Protein AF-A0A8W8HVE2-F1 (afdb_monomer_lite)

InterPro domains:
  IPR010606 Mib-herc2 [PF06701] (13-76)
  IPR010606 Mib-herc2 [PS51416] (2-78)
  IPR037252 Mib/herc2 domain superfamily [SSF159034] (7-77)

Radius of gyration: 13.43 Å; chains: 1; bounding box: 30×42×26 Å

Sequence (82 aa):
MDEKPAASTIRPGTRVVRGPDWASKRQDNGEGFVGTIIYVPKHGSNDHKVTVIWDSGLERRYRAGQDGKYDLRVFDSAPSGN

Secondary structure (DSSP, 8-state):
-----------TT-EEEE-TT---TTSSSSTT--EEEEE-PPTT-S--EEEEEETTS-EEEEEBSGGG-BSEEE--------

Structure (mmCIF, N/CA/C/O backbone):
data_AF-A0A8W8HVE2-F1
#
_entry.id   AF-A0A8W8HVE2-F1
#
loop_
_atom_site.group_PDB
_atom_site.id
_atom_site.type_symbol
_atom_site.label_atom_id
_atom_site.label_alt_id
_atom_site.label_comp_id
_atom_site.label_asym_id
_atom_site.label_entity_id
_atom_site.label_seq_id
_atom_site.pdbx_PDB_ins_code
_atom_site.Cartn_x
_atom_site.Cartn_y
_atom_site.Cartn_z
_atom_site.occupancy
_atom_site.B_iso_or_equiv
_atom_site.auth_seq_id
_atom_site.auth_comp_id
_atom_site.auth_asym_id
_atom_site.auth_atom_id
_atom_site.pdbx_PDB_model_num
ATOM 1 N N . MET A 1 1 ? -0.510 -31.989 -6.888 1.00 48.00 1 MET A N 1
ATOM 2 C CA . MET A 1 1 ? 0.026 -30.741 -7.469 1.00 48.00 1 MET A CA 1
ATOM 3 C C . MET A 1 1 ? -0.262 -29.677 -6.445 1.00 48.00 1 MET A C 1
ATOM 5 O O . MET A 1 1 ? -1.321 -29.071 -6.447 1.00 48.00 1 MET A O 1
ATOM 9 N N . ASP A 1 2 ? 0.617 -29.618 -5.463 1.00 43.19 2 ASP A N 1
ATOM 10 C CA . ASP A 1 2 ? 0.460 -28.854 -4.243 1.00 43.19 2 ASP A CA 1
ATOM 11 C C . ASP A 1 2 ? 0.629 -27.373 -4.588 1.00 43.19 2 ASP A C 1
ATOM 13 O O . ASP A 1 2 ? 1.747 -26.857 -4.657 1.00 43.19 2 ASP A O 1
ATOM 17 N N . GLU A 1 3 ? -0.485 -26.698 -4.880 1.00 40.03 3 GLU A N 1
ATOM 18 C CA . GLU A 1 3 ? -0.549 -25.240 -4.949 1.00 40.03 3 GLU A CA 1
ATOM 19 C C . GLU A 1 3 ? -0.281 -24.707 -3.540 1.00 40.03 3 GLU A C 1
ATOM 21 O O . GLU A 1 3 ? -1.165 -24.505 -2.710 1.00 40.03 3 GLU A O 1
ATOM 26 N N . LYS A 1 4 ? 1.012 -24.564 -3.244 1.00 40.62 4 LYS A N 1
ATOM 27 C CA . LYS A 1 4 ? 1.540 -23.854 -2.088 1.00 40.62 4 LYS A CA 1
ATOM 28 C C . LYS A 1 4 ? 0.769 -22.531 -1.993 1.00 40.62 4 LYS A C 1
ATOM 30 O O . LYS A 1 4 ? 0.745 -21.821 -3.001 1.00 40.62 4 LYS A O 1
ATOM 35 N N . PRO A 1 5 ? 0.144 -22.190 -0.850 1.00 43.31 5 PRO A N 1
ATOM 36 C CA . PRO A 1 5 ? -0.668 -20.984 -0.751 1.00 43.31 5 PRO A CA 1
ATOM 37 C C . PRO A 1 5 ? 0.183 -19.811 -1.226 1.00 43.31 5 PRO A C 1
ATOM 39 O O . PRO A 1 5 ? 1.273 -19.579 -0.694 1.00 43.31 5 PRO A O 1
ATOM 42 N N . ALA A 1 6 ? -0.260 -19.168 -2.309 1.00 44.94 6 ALA A N 1
ATOM 43 C CA . ALA A 1 6 ? 0.482 -18.108 -2.963 1.00 44.94 6 ALA A CA 1
ATOM 44 C C . ALA A 1 6 ? 0.755 -17.031 -1.917 1.00 44.94 6 ALA A C 1
ATOM 46 O O . ALA A 1 6 ? -0.165 -16.333 -1.491 1.00 44.94 6 ALA A O 1
ATOM 47 N N . ALA A 1 7 ? 2.013 -16.936 -1.474 1.00 46.25 7 ALA A N 1
ATOM 48 C CA . ALA A 1 7 ? 2.472 -15.862 -0.611 1.00 46.25 7 ALA A CA 1
ATOM 49 C C . ALA A 1 7 ? 1.945 -14.560 -1.216 1.00 46.25 7 ALA A C 1
ATOM 51 O O . ALA A 1 7 ? 2.217 -14.280 -2.386 1.00 46.25 7 ALA A O 1
ATOM 52 N N . SER A 1 8 ? 1.084 -13.872 -0.465 1.00 54.78 8 SER A N 1
ATOM 53 C CA . SER A 1 8 ? 0.116 -12.899 -0.963 1.00 54.78 8 SER A CA 1
ATOM 54 C C . SER A 1 8 ? 0.771 -11.921 -1.934 1.00 54.78 8 SER A C 1
ATOM 56 O O . SER A 1 8 ? 1.438 -10.970 -1.529 1.00 54.78 8 SER A O 1
ATOM 58 N N . THR A 1 9 ? 0.638 -12.188 -3.235 1.00 66.62 9 THR A N 1
ATOM 59 C CA . THR A 1 9 ? 1.301 -11.382 -4.260 1.00 66.62 9 THR A CA 1
ATOM 60 C C . THR A 1 9 ? 0.646 -10.012 -4.261 1.00 66.62 9 THR A C 1
ATOM 62 O O . THR A 1 9 ? -0.526 -9.883 -4.622 1.00 66.62 9 THR A O 1
ATOM 65 N N . ILE A 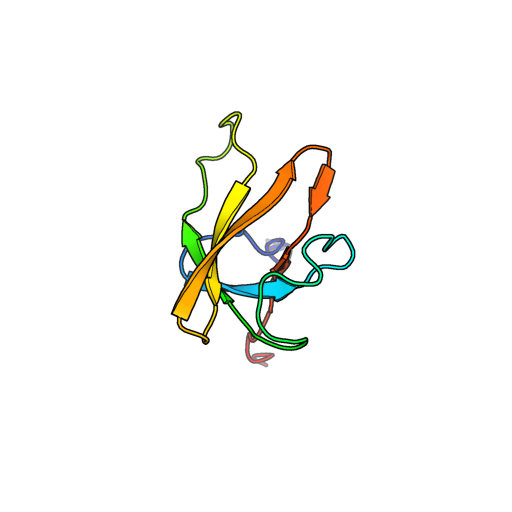1 10 ? 1.405 -9.010 -3.821 1.00 76.25 10 ILE A N 1
ATOM 66 C CA . ILE A 1 10 ? 1.006 -7.608 -3.788 1.00 76.25 10 ILE A CA 1
ATOM 67 C C . ILE A 1 10 ? 0.682 -7.146 -5.211 1.00 76.25 10 ILE A C 1
ATOM 69 O O . ILE A 1 10 ? 1.530 -7.209 -6.099 1.00 76.25 10 ILE A O 1
ATOM 73 N N . ARG A 1 11 ? -0.546 -6.671 -5.429 1.00 84.19 11 ARG A N 1
ATOM 74 C CA . ARG A 1 11 ? -1.020 -6.181 -6.728 1.00 84.19 11 ARG A 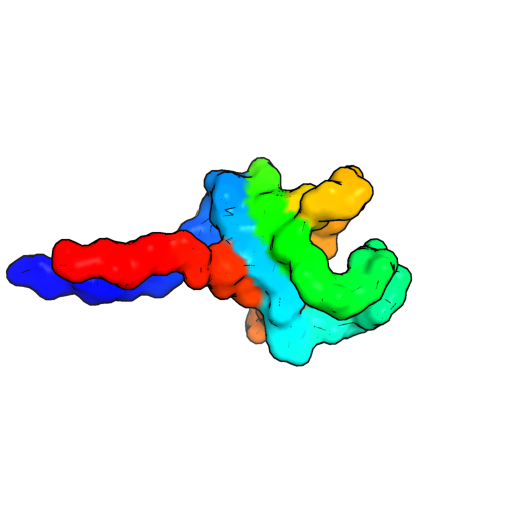CA 1
ATOM 75 C C . ARG A 1 11 ? -2.024 -5.035 -6.544 1.00 84.19 11 ARG A C 1
ATOM 77 O O . ARG A 1 11 ? -2.562 -4.873 -5.447 1.00 84.19 11 ARG A O 1
ATOM 84 N N . PRO A 1 12 ? -2.279 -4.209 -7.573 1.00 88.62 12 PRO A N 1
ATOM 85 C CA . PRO A 1 12 ? -3.352 -3.224 -7.505 1.00 88.62 12 PRO A CA 1
ATOM 86 C C . PRO A 1 12 ? -4.691 -3.892 -7.146 1.00 88.62 12 PRO A C 1
ATOM 88 O O . PRO A 1 12 ? -4.989 -4.984 -7.627 1.00 88.62 12 PRO A O 1
ATOM 91 N N . GLY A 1 13 ? -5.466 -3.267 -6.261 1.00 86.62 13 GLY A N 1
ATOM 92 C CA . GLY A 1 13 ? -6.683 -3.816 -5.659 1.00 86.62 13 GLY A CA 1
ATOM 93 C C . GLY A 1 13 ? -6.457 -4.590 -4.354 1.00 86.62 13 GLY A C 1
ATOM 94 O O . GLY A 1 13 ? -7.415 -4.834 -3.624 1.00 86.62 13 GLY A O 1
ATOM 95 N N . THR A 1 14 ? -5.215 -4.948 -4.008 1.00 87.06 14 THR A N 1
ATOM 96 C CA . THR A 1 14 ? -4.919 -5.607 -2.728 1.00 87.06 14 THR A CA 1
ATOM 97 C C . THR A 1 14 ? -5.184 -4.657 -1.564 1.00 87.06 14 THR A C 1
ATOM 99 O O . THR A 1 14 ? -4.688 -3.527 -1.540 1.00 87.06 14 THR A O 1
ATOM 102 N N . ARG A 1 15 ? -5.939 -5.140 -0.574 1.00 88.25 15 ARG A N 1
ATOM 103 C CA . ARG A 1 15 ? -6.175 -4.425 0.679 1.00 88.25 15 ARG A CA 1
ATOM 104 C C . ARG A 1 15 ? -4.967 -4.582 1.594 1.00 88.25 15 ARG A C 1
ATOM 106 O O . ARG A 1 15 ? -4.391 -5.662 1.713 1.00 88.25 15 ARG A O 1
ATOM 113 N N . VAL A 1 16 ? -4.560 -3.492 2.226 1.00 86.50 16 VAL A N 1
ATOM 114 C CA . VAL A 1 16 ? -3.390 -3.427 3.100 1.00 86.50 16 VAL A CA 1
ATOM 115 C C . VAL A 1 16 ? -3.694 -2.653 4.366 1.00 86.50 16 VAL A C 1
ATOM 117 O O . VAL A 1 16 ? -4.552 -1.776 4.395 1.00 86.50 16 VAL A O 1
ATOM 120 N N . VAL A 1 17 ? -2.950 -2.970 5.411 1.00 86.31 17 VAL A N 1
ATOM 121 C CA . VAL A 1 17 ? -2.922 -2.238 6.674 1.00 86.31 17 VAL A CA 1
ATOM 122 C C . VAL A 1 17 ? -1.480 -1.885 7.014 1.00 86.31 17 VAL A C 1
ATOM 124 O O . VAL A 1 17 ? -0.532 -2.336 6.362 1.00 86.31 17 VAL A O 1
ATOM 127 N N . ARG A 1 18 ? -1.304 -1.064 8.048 1.00 81.06 18 ARG A N 1
ATOM 128 C CA . ARG A 1 18 ? 0.022 -0.736 8.575 1.00 81.06 18 ARG A CA 1
ATOM 129 C C . ARG A 1 18 ? 0.736 -2.012 9.022 1.00 81.06 18 ARG A C 1
ATOM 13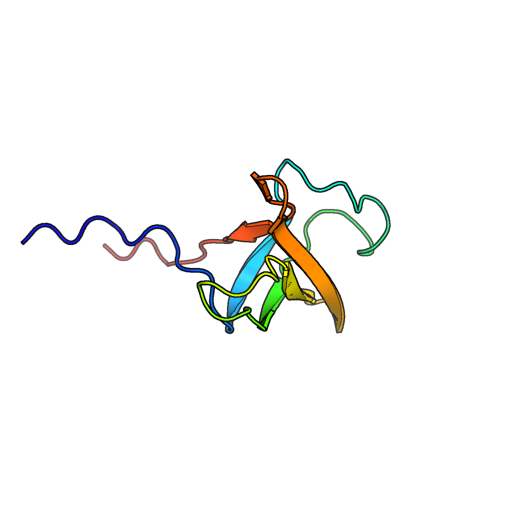1 O O . ARG A 1 18 ? 0.174 -2.831 9.747 1.00 81.06 18 ARG A O 1
ATOM 138 N N . GLY A 1 19 ? 1.960 -2.178 8.548 1.00 77.19 19 GLY A N 1
ATOM 139 C CA . GLY A 1 19 ? 2.873 -3.237 8.938 1.00 77.19 19 GLY A CA 1
ATOM 140 C C . GLY A 1 19 ? 3.623 -2.907 10.233 1.00 77.19 19 GLY A C 1
ATOM 141 O O . GLY A 1 19 ? 3.532 -1.791 10.749 1.00 77.19 19 GLY A O 1
ATOM 142 N N . PRO A 1 20 ? 4.378 -3.876 10.767 1.00 69.38 20 PRO A N 1
ATOM 143 C CA . PRO A 1 20 ? 5.130 -3.716 12.011 1.00 69.38 20 PRO A CA 1
ATOM 144 C C . PRO A 1 20 ? 6.271 -2.692 11.899 1.00 69.38 20 PRO A C 1
ATOM 146 O O . PRO A 1 20 ? 6.566 -2.006 12.874 1.00 69.38 20 PRO A O 1
ATOM 149 N N . ASP A 1 21 ? 6.866 -2.532 10.713 1.00 74.25 21 ASP A N 1
ATOM 150 C CA . ASP A 1 21 ? 7.954 -1.575 10.457 1.00 74.25 21 ASP A CA 1
ATOM 151 C C . ASP A 1 21 ? 7.467 -0.161 10.111 1.00 74.25 21 ASP A C 1
ATOM 153 O O . ASP A 1 21 ? 8.265 0.703 9.737 1.00 74.25 21 ASP A O 1
ATOM 157 N N . TRP A 1 22 ? 6.160 0.093 10.227 1.00 75.75 22 TRP A N 1
ATOM 158 C CA . TRP A 1 22 ? 5.557 1.374 9.888 1.00 75.75 22 TRP A CA 1
ATOM 159 C C . TRP A 1 22 ? 6.155 2.522 10.717 1.00 75.75 22 TRP A C 1
ATOM 161 O O . TRP A 1 22 ? 5.817 2.744 11.883 1.00 75.75 22 TRP A O 1
ATOM 171 N N . ALA A 1 23 ? 7.018 3.318 10.082 1.00 68.38 23 ALA A N 1
ATOM 172 C CA . ALA A 1 23 ? 7.632 4.499 10.692 1.00 68.38 23 ALA A CA 1
ATOM 173 C C . ALA A 1 23 ? 6.814 5.789 10.475 1.00 68.38 23 ALA A C 1
ATOM 175 O O . ALA A 1 23 ? 7.073 6.815 11.105 1.00 68.38 23 ALA A O 1
ATOM 176 N N . SER A 1 24 ? 5.794 5.758 9.611 1.00 65.81 24 SER A N 1
ATOM 177 C CA . SER A 1 24 ? 5.008 6.928 9.187 1.00 65.81 24 SER A CA 1
ATOM 178 C C . SER A 1 24 ? 3.914 7.323 10.195 1.00 65.81 24 SER A C 1
ATOM 180 O O . SER A 1 24 ? 2.777 7.596 9.824 1.00 65.81 24 SER A O 1
ATOM 182 N N . LYS A 1 25 ? 4.241 7.360 11.497 1.00 58.56 25 LYS A N 1
ATOM 183 C CA . LYS A 1 25 ? 3.311 7.453 12.649 1.00 58.56 25 LYS A CA 1
ATOM 184 C C . LYS A 1 25 ? 2.281 8.598 12.643 1.00 58.56 25 LYS A C 1
ATOM 186 O O . LYS A 1 25 ? 1.370 8.581 13.461 1.00 58.56 25 LYS A O 1
ATOM 191 N N . ARG A 1 26 ? 2.400 9.598 11.769 1.00 59.69 26 ARG A N 1
ATOM 192 C CA . ARG A 1 26 ? 1.588 10.830 11.824 1.00 59.69 26 ARG A CA 1
ATOM 193 C C . ARG A 1 26 ? 0.926 11.232 10.519 1.00 59.69 26 ARG A C 1
ATOM 195 O O . ARG A 1 26 ? 0.410 12.335 10.397 1.00 59.69 26 ARG A O 1
ATOM 202 N N . GLN A 1 27 ? 0.988 10.363 9.530 1.00 59.56 27 GLN A N 1
ATOM 203 C CA . GLN A 1 27 ? 0.795 10.762 8.154 1.00 59.56 27 GLN A CA 1
ATOM 204 C C . GLN A 1 27 ? -0.613 10.351 7.649 1.00 59.56 27 GLN A C 1
ATOM 206 O O . GLN A 1 27 ? -0.976 10.659 6.522 1.00 59.56 27 GLN A O 1
ATOM 211 N N . ASP A 1 28 ? -1.431 9.716 8.496 1.00 56.22 28 ASP A N 1
ATOM 212 C CA . ASP A 1 28 ? -2.549 8.860 8.070 1.00 56.22 28 ASP A CA 1
ATOM 213 C C . ASP A 1 28 ? -3.777 8.953 9.003 1.00 56.22 28 ASP A C 1
ATOM 215 O O . ASP A 1 28 ? -4.577 8.028 9.081 1.00 56.22 28 ASP A O 1
ATOM 219 N N . ASN A 1 29 ? -3.911 10.063 9.738 1.00 56.62 29 ASN A N 1
ATOM 220 C CA . ASN A 1 29 ? -5.100 10.437 10.526 1.00 56.62 29 ASN A CA 1
ATOM 221 C C . ASN A 1 29 ? -5.597 9.465 11.625 1.00 56.62 29 ASN A C 1
ATOM 223 O O . ASN A 1 29 ? -6.718 9.608 12.099 1.00 56.62 29 ASN A O 1
ATOM 227 N N . GLY A 1 30 ? -4.764 8.536 12.101 1.00 53.91 30 GLY A N 1
ATOM 228 C CA . GLY A 1 30 ? -5.093 7.661 13.243 1.00 53.91 30 GLY A CA 1
ATOM 229 C C . GLY A 1 30 ? -4.994 6.173 12.918 1.00 53.91 30 GLY A C 1
ATOM 230 O O . GLY A 1 30 ? -5.021 5.776 11.760 1.00 53.91 30 GLY A O 1
ATOM 231 N N . GLU A 1 31 ? -4.728 5.345 13.921 1.00 50.88 31 GLU A N 1
ATOM 232 C CA . GLU A 1 31 ? -4.531 3.893 13.797 1.00 50.88 31 GLU A CA 1
ATOM 233 C C . GLU A 1 31 ? -5.798 3.168 13.311 1.00 50.88 31 GLU A C 1
ATOM 235 O O . GLU A 1 31 ? -6.896 3.487 13.749 1.00 50.88 31 GLU A O 1
ATOM 240 N N . GLY A 1 32 ? -5.642 2.188 12.408 1.00 59.28 32 GLY A N 1
ATOM 241 C CA . GLY A 1 32 ? -6.719 1.254 12.038 1.00 59.28 32 GLY A CA 1
ATOM 242 C C . GLY A 1 32 ? -7.343 1.400 10.645 1.00 59.28 32 GLY A C 1
ATOM 243 O O . GLY A 1 32 ? -8.235 0.624 10.318 1.00 59.28 32 GLY A O 1
ATOM 244 N N . PHE A 1 33 ? -6.890 2.331 9.800 1.00 72.00 33 PHE A N 1
ATOM 245 C CA . PHE A 1 33 ? -7.423 2.443 8.436 1.00 72.00 33 PHE A CA 1
ATOM 246 C C . PHE A 1 33 ? -6.845 1.380 7.501 1.00 72.00 33 PHE A C 1
ATOM 248 O O . PHE A 1 33 ? -5.642 1.109 7.505 1.00 72.00 33 PHE A O 1
ATOM 255 N N . VAL A 1 34 ? -7.723 0.799 6.686 1.00 84.81 34 VAL A N 1
ATOM 256 C CA . VAL A 1 34 ? -7.354 -0.069 5.572 1.00 84.81 34 VAL A CA 1
ATOM 257 C C . VAL A 1 34 ? -7.061 0.817 4.357 1.00 84.81 34 VAL A C 1
ATOM 259 O O . VAL A 1 34 ? -7.592 1.918 4.200 1.00 84.81 34 VAL A O 1
ATOM 262 N N . GLY A 1 35 ? -6.135 0.372 3.521 1.00 87.69 35 GLY A N 1
ATOM 263 C CA . GLY A 1 35 ? -5.805 1.009 2.258 1.00 87.69 35 GLY A CA 1
ATOM 264 C C . GLY A 1 35 ? -5.909 0.024 1.109 1.00 87.69 35 GLY A C 1
ATOM 265 O O . GLY A 1 35 ? -5.874 -1.190 1.304 1.00 87.69 35 GLY A O 1
ATOM 266 N N . THR A 1 36 ? -6.035 0.548 -0.102 1.00 89.62 36 THR A N 1
ATOM 267 C CA . THR A 1 36 ? -6.015 -0.230 -1.340 1.00 89.62 36 THR A CA 1
ATOM 268 C C . THR A 1 36 ? -4.774 0.130 -2.119 1.00 89.62 36 THR A C 1
ATOM 270 O O . THR A 1 36 ? -4.520 1.302 -2.384 1.00 89.62 36 THR A O 1
ATOM 273 N N . ILE A 1 37 ? -4.004 -0.870 -2.521 1.00 89.88 37 ILE A N 1
ATOM 274 C CA . ILE A 1 37 ? -2.898 -0.645 -3.440 1.00 89.88 37 ILE A CA 1
ATOM 275 C C . ILE A 1 37 ? -3.472 -0.243 -4.795 1.00 89.88 37 ILE A C 1
ATOM 277 O O . ILE A 1 37 ? -4.296 -0.955 -5.355 1.00 89.88 37 ILE A O 1
ATOM 281 N N . ILE A 1 38 ? -3.019 0.875 -5.340 1.00 92.00 38 ILE A N 1
ATOM 282 C CA . ILE A 1 38 ? -3.401 1.332 -6.684 1.00 92.00 38 ILE A CA 1
ATOM 283 C C . ILE A 1 38 ? -2.252 1.182 -7.679 1.00 92.00 38 ILE A C 1
ATOM 285 O O . ILE A 1 38 ? -2.475 1.136 -8.884 1.00 92.00 38 ILE A O 1
ATOM 289 N N . TYR A 1 39 ? -1.020 1.052 -7.178 1.00 90.38 39 TYR A N 1
ATOM 290 C CA . TYR A 1 39 ? 0.164 0.909 -8.011 1.00 90.38 39 TYR A CA 1
ATOM 291 C C . TYR A 1 39 ? 1.205 0.008 -7.355 1.00 90.38 39 TYR A C 1
ATOM 293 O O . TYR A 1 39 ? 1.579 0.205 -6.194 1.00 90.38 39 TYR A O 1
ATOM 301 N N . VAL A 1 40 ? 1.708 -0.948 -8.137 1.00 88.19 40 VAL A N 1
ATOM 302 C CA . VAL A 1 40 ? 2.827 -1.818 -7.769 1.00 88.19 40 VAL A CA 1
ATOM 303 C C . VAL A 1 40 ? 3.891 -1.716 -8.858 1.00 88.19 40 VAL A C 1
ATOM 305 O O . VAL A 1 40 ? 3.563 -1.898 -10.034 1.00 88.19 40 VAL A O 1
ATOM 308 N N . PRO A 1 41 ? 5.152 -1.417 -8.505 1.00 84.69 41 PRO A N 1
ATOM 309 C CA . PRO A 1 41 ? 6.240 -1.394 -9.470 1.00 84.69 41 PRO A CA 1
ATOM 310 C C . PRO A 1 41 ? 6.479 -2.795 -10.049 1.00 84.69 41 PRO A C 1
ATOM 312 O O . PRO A 1 41 ? 6.249 -3.811 -9.393 1.00 84.69 41 PRO A O 1
ATOM 315 N N . LYS A 1 42 ? 6.949 -2.862 -11.301 1.00 81.00 42 LYS A N 1
ATOM 316 C CA . LYS A 1 42 ? 7.253 -4.145 -11.951 1.00 81.00 42 LYS A CA 1
ATOM 317 C C . LYS A 1 42 ? 8.329 -4.895 -11.170 1.00 81.00 42 LYS A C 1
ATOM 319 O O . LYS A 1 42 ? 9.332 -4.300 -10.774 1.00 81.00 42 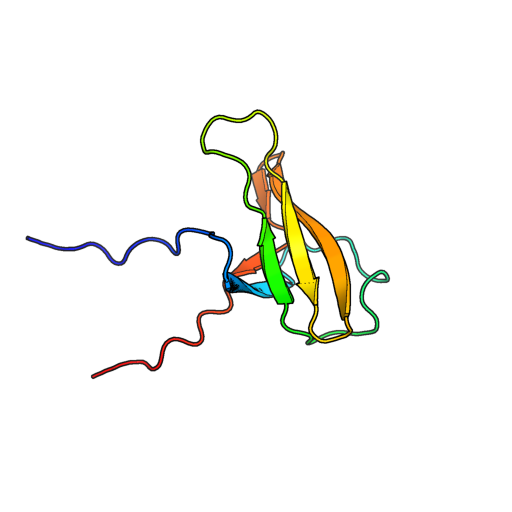LYS A O 1
ATOM 324 N N . HIS A 1 43 ? 8.151 -6.204 -11.032 1.00 71.50 43 HIS A N 1
ATOM 325 C CA . HIS A 1 43 ? 9.149 -7.091 -10.443 1.00 71.50 43 HIS A CA 1
ATOM 326 C C . HIS A 1 43 ? 10.507 -6.926 -11.153 1.00 71.50 43 HIS A C 1
ATOM 328 O O . HIS A 1 43 ? 10.570 -6.988 -12.380 1.00 71.50 43 HIS A O 1
ATOM 334 N N . GLY A 1 44 ? 11.574 -6.670 -10.389 1.00 70.69 44 GLY A N 1
ATOM 335 C CA . GLY A 1 44 ? 12.910 -6.359 -10.919 1.00 70.69 44 GLY A CA 1
ATOM 336 C C . GLY A 1 44 ? 13.182 -4.873 -11.190 1.00 70.69 44 GLY A C 1
ATOM 337 O O . GLY A 1 44 ? 14.277 -4.524 -11.624 1.00 70.69 44 GLY A O 1
ATOM 338 N N . SER A 1 45 ? 12.223 -3.982 -10.923 1.00 75.94 45 SER A N 1
ATOM 339 C CA . SER A 1 45 ? 12.485 -2.538 -10.896 1.00 75.94 45 SER A CA 1
ATOM 340 C C . SER A 1 45 ? 13.269 -2.176 -9.636 1.00 75.94 45 SER A C 1
ATOM 342 O O . SER A 1 45 ? 13.049 -2.754 -8.578 1.00 75.94 45 SER A O 1
ATOM 344 N N . ASN A 1 46 ? 14.123 -1.153 -9.712 1.00 81.12 46 ASN A N 1
ATOM 345 C CA . ASN A 1 46 ? 14.849 -0.649 -8.537 1.00 81.12 46 ASN A CA 1
ATOM 346 C C . ASN A 1 46 ? 13.927 0.072 -7.523 1.00 81.12 46 ASN A C 1
ATOM 348 O O . ASN A 1 46 ? 14.350 0.506 -6.451 1.00 81.12 46 ASN A O 1
ATOM 352 N N . ASP A 1 47 ? 12.650 0.215 -7.876 1.00 83.69 47 ASP A N 1
ATOM 353 C CA . ASP A 1 47 ? 11.621 0.805 -7.046 1.00 83.69 47 ASP A CA 1
ATOM 354 C C . ASP A 1 47 ? 10.868 -0.286 -6.280 1.00 83.69 47 ASP A C 1
ATOM 356 O O . ASP A 1 47 ? 10.144 -1.087 -6.866 1.00 83.69 47 ASP A O 1
ATOM 360 N N . HIS A 1 48 ? 11.042 -0.299 -4.961 1.00 84.94 48 HIS A N 1
ATOM 361 C CA . HIS A 1 48 ? 10.402 -1.254 -4.056 1.00 84.94 48 HIS A CA 1
ATOM 362 C C . HIS A 1 48 ? 9.313 -0.565 -3.227 1.00 84.94 48 HIS A C 1
ATOM 364 O O . HIS A 1 48 ? 9.152 -0.830 -2.030 1.00 84.94 48 HIS A O 1
ATOM 370 N N . LYS A 1 49 ? 8.608 0.399 -3.834 1.00 87.88 49 LYS A N 1
ATOM 371 C CA . LYS A 1 49 ? 7.584 1.196 -3.163 1.00 87.88 49 LYS A CA 1
ATOM 372 C C . LYS A 1 49 ? 6.246 1.102 -3.880 1.00 87.88 49 LYS A C 1
ATOM 374 O O . LYS A 1 49 ? 6.142 1.392 -5.070 1.00 87.88 49 LYS A O 1
ATOM 379 N N . VAL A 1 50 ? 5.202 0.797 -3.125 1.00 89.25 50 VAL A N 1
ATOM 380 C CA . VAL A 1 50 ? 3.825 0.696 -3.624 1.00 89.25 50 VAL 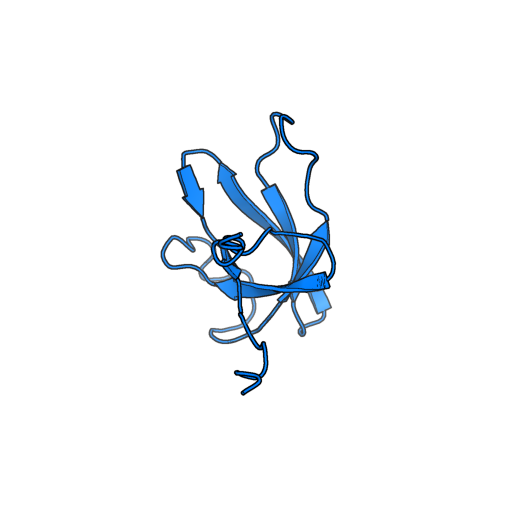A CA 1
ATOM 381 C C . VAL A 1 50 ? 3.032 1.942 -3.265 1.00 89.25 50 VAL A C 1
ATOM 383 O O . VAL A 1 50 ? 3.268 2.549 -2.217 1.00 89.25 50 VAL A O 1
ATOM 386 N N . THR A 1 51 ? 2.090 2.320 -4.126 1.00 90.88 51 THR A N 1
ATOM 387 C CA . THR A 1 51 ? 1.155 3.415 -3.847 1.00 90.88 51 THR A CA 1
ATOM 388 C C . THR A 1 51 ? -0.157 2.840 -3.347 1.00 90.88 51 THR A C 1
ATOM 390 O O . THR A 1 51 ? -0.717 1.918 -3.945 1.00 90.88 51 THR A O 1
ATOM 393 N N . VAL A 1 52 ? -0.639 3.404 -2.250 1.00 89.38 52 VAL A N 1
ATOM 394 C CA . VAL A 1 52 ? -1.846 3.017 -1.536 1.00 89.38 52 VAL A CA 1
ATOM 395 C C . VAL A 1 52 ? -2.757 4.226 -1.442 1.00 89.38 52 VAL A C 1
ATOM 397 O O . VAL A 1 52 ? -2.312 5.302 -1.051 1.00 89.38 52 VAL A O 1
ATOM 400 N N . ILE A 1 53 ? -4.033 4.034 -1.747 1.00 89.62 53 ILE A N 1
ATOM 401 C CA . ILE A 1 53 ? -5.088 4.963 -1.361 1.00 89.62 53 ILE A CA 1
ATOM 402 C C . ILE A 1 53 ? -5.759 4.440 -0.091 1.00 89.62 53 ILE A C 1
ATOM 404 O O . ILE A 1 53 ? -6.286 3.326 -0.061 1.00 89.62 53 ILE A O 1
ATOM 408 N N . TRP A 1 54 ? -5.684 5.206 0.989 1.00 86.81 54 TRP A N 1
ATOM 409 C CA . TRP A 1 54 ? -6.392 4.910 2.232 1.00 86.81 54 TRP A CA 1
ATOM 410 C C . TRP A 1 54 ? -7.880 5.206 2.064 1.00 86.81 54 TRP A C 1
ATOM 412 O O . TRP A 1 54 ? -8.237 6.111 1.314 1.00 86.81 54 TRP A O 1
ATOM 422 N N . ASP A 1 55 ? -8.755 4.509 2.794 1.00 83.44 55 ASP A N 1
ATOM 423 C CA . ASP A 1 55 ? -10.205 4.780 2.728 1.00 83.44 55 ASP A CA 1
ATOM 424 C C . ASP A 1 55 ? -10.571 6.215 3.162 1.00 83.44 55 ASP A C 1
ATOM 426 O O . ASP A 1 55 ? -11.642 6.713 2.834 1.00 83.44 55 ASP A O 1
ATOM 430 N N . SER A 1 56 ? -9.663 6.921 3.846 1.00 79.56 56 SER A N 1
ATOM 431 C CA . SER A 1 56 ? -9.783 8.360 4.119 1.00 79.56 56 SER A CA 1
ATOM 432 C C . SER A 1 56 ? -9.665 9.248 2.869 1.00 79.56 56 SER A C 1
ATOM 434 O O . SER A 1 56 ? -9.832 10.461 2.970 1.00 79.56 56 SER A O 1
ATOM 436 N N . GLY A 1 57 ? -9.347 8.669 1.707 1.00 81.44 57 GLY A N 1
ATOM 437 C CA . GLY A 1 57 ? -9.083 9.367 0.447 1.00 81.44 57 GLY A CA 1
ATOM 438 C C . GLY A 1 57 ? -7.630 9.822 0.278 1.00 81.44 57 GLY A C 1
ATOM 439 O O . GLY A 1 57 ? -7.300 10.454 -0.722 1.00 81.44 57 GLY A O 1
ATOM 440 N N . LEU A 1 58 ? -6.747 9.517 1.234 1.00 83.12 58 LEU A N 1
ATOM 441 C CA . LEU A 1 58 ? -5.336 9.896 1.163 1.00 83.12 58 LEU A CA 1
ATOM 442 C C . LEU A 1 58 ? -4.541 8.912 0.305 1.00 83.12 58 LEU A C 1
ATOM 444 O O . LEU A 1 58 ? -4.436 7.734 0.639 1.00 83.12 58 LEU A O 1
ATOM 448 N N . GLU A 1 59 ? -3.909 9.412 -0.752 1.00 88.25 59 GLU A N 1
ATOM 449 C CA . GLU A 1 59 ? -2.956 8.645 -1.552 1.00 88.25 59 GLU A CA 1
ATOM 450 C C . GLU A 1 59 ? -1.531 8.815 -1.019 1.00 88.25 59 GLU A C 1
ATOM 452 O O . GLU A 1 59 ? -1.031 9.931 -0.842 1.00 88.25 59 GLU A O 1
ATOM 457 N N . ARG A 1 60 ? -0.861 7.693 -0.754 1.00 87.06 60 ARG A N 1
ATOM 458 C CA . ARG A 1 60 ? 0.482 7.660 -0.180 1.00 87.06 60 ARG A CA 1
ATOM 459 C C . ARG A 1 60 ? 1.304 6.485 -0.668 1.00 87.06 60 ARG A C 1
ATOM 461 O O . ARG A 1 60 ? 0.786 5.434 -1.025 1.00 87.06 60 ARG A O 1
ATOM 468 N N . ARG A 1 61 ? 2.623 6.656 -0.632 1.00 86.81 61 ARG A N 1
ATOM 469 C CA . ARG A 1 61 ? 3.580 5.670 -1.126 1.00 86.81 61 ARG A CA 1
ATOM 470 C C . ARG A 1 61 ? 4.438 5.111 0.003 1.00 86.81 61 ARG A C 1
ATOM 472 O O . ARG A 1 61 ? 5.051 5.878 0.742 1.00 86.81 61 ARG A O 1
ATOM 479 N N . TYR A 1 62 ? 4.521 3.787 0.092 1.00 85.75 62 TYR A N 1
ATOM 480 C CA . TYR A 1 62 ? 5.187 3.069 1.185 1.00 85.75 62 TYR A CA 1
ATOM 481 C C . TYR A 1 62 ? 6.155 2.016 0.671 1.00 85.75 62 TYR A C 1
ATOM 483 O O . TYR A 1 62 ? 6.042 1.560 -0.466 1.00 85.75 62 TYR A O 1
ATOM 491 N N . ARG A 1 63 ? 7.103 1.611 1.520 1.00 85.88 63 ARG A N 1
ATOM 492 C CA . ARG A 1 63 ? 8.082 0.579 1.178 1.00 85.88 63 ARG A CA 1
ATOM 493 C C . ARG A 1 63 ? 7.455 -0.804 1.299 1.00 85.88 63 ARG A C 1
ATOM 495 O O . ARG A 1 63 ? 6.860 -1.145 2.320 1.00 85.88 63 ARG A O 1
ATOM 502 N N . ALA A 1 64 ? 7.647 -1.597 0.256 1.00 80.81 64 ALA A N 1
ATOM 503 C CA . ALA A 1 64 ? 7.272 -2.999 0.174 1.00 80.81 64 ALA A CA 1
ATOM 504 C C . ALA A 1 64 ? 8.515 -3.826 -0.197 1.00 80.81 64 ALA A C 1
ATOM 506 O O . ALA A 1 64 ? 8.535 -4.493 -1.227 1.00 80.81 64 ALA A O 1
ATOM 507 N N . GLY A 1 65 ? 9.578 -3.716 0.611 1.00 77.19 65 GLY A N 1
ATOM 508 C CA . GLY A 1 65 ? 10.850 -4.415 0.389 1.00 77.19 65 GLY A CA 1
ATOM 509 C C . GLY A 1 65 ? 12.062 -3.505 0.172 1.00 77.19 65 GLY A C 1
ATOM 510 O O . GLY A 1 65 ? 13.181 -3.999 0.066 1.00 77.19 65 GLY A O 1
ATOM 511 N N . GLN A 1 66 ? 11.882 -2.180 0.156 1.00 78.00 66 GLN A N 1
ATOM 512 C CA . GLN A 1 66 ? 13.010 -1.240 0.145 1.00 78.00 66 GLN A CA 1
ATOM 513 C C . GLN A 1 66 ? 13.818 -1.400 1.444 1.00 78.00 66 GLN A C 1
ATOM 515 O O . GLN A 1 66 ? 13.243 -1.298 2.529 1.00 78.00 66 GLN A O 1
ATOM 520 N N . ASP A 1 67 ? 15.132 -1.626 1.346 1.00 77.62 67 ASP A N 1
ATOM 521 C CA . ASP A 1 67 ? 16.011 -1.901 2.501 1.00 77.62 67 ASP A CA 1
ATOM 522 C C . ASP A 1 67 ? 15.577 -3.126 3.337 1.00 77.62 67 ASP A C 1
ATOM 524 O O . ASP A 1 67 ? 15.879 -3.224 4.524 1.00 77.62 67 ASP A O 1
ATOM 528 N N . GLY A 1 68 ? 14.812 -4.053 2.745 1.00 76.69 68 GLY A N 1
ATOM 529 C CA . GLY A 1 68 ? 14.229 -5.185 3.473 1.00 76.69 68 GLY A CA 1
ATOM 530 C C . GLY A 1 68 ? 13.128 -4.789 4.464 1.00 76.69 68 GLY A C 1
ATOM 531 O O . GLY A 1 68 ? 12.710 -5.618 5.268 1.00 76.69 68 GLY A O 1
ATOM 532 N N . LYS A 1 69 ? 12.649 -3.538 4.414 1.00 79.06 69 LYS A N 1
ATOM 533 C CA . LYS A 1 69 ? 11.596 -3.019 5.292 1.00 79.06 69 LYS A CA 1
ATOM 534 C C . LYS A 1 69 ? 10.238 -3.047 4.604 1.00 79.06 69 LYS A C 1
ATOM 536 O O . LYS A 1 69 ? 10.099 -2.685 3.429 1.00 79.06 69 LYS A O 1
ATOM 541 N N . TYR A 1 70 ? 9.228 -3.421 5.380 1.00 82.38 70 TYR A N 1
ATOM 542 C CA . TYR A 1 70 ? 7.845 -3.529 4.936 1.00 82.38 70 TYR A CA 1
ATOM 543 C C . TYR A 1 70 ? 6.969 -2.652 5.821 1.00 82.38 70 TYR A C 1
ATOM 545 O O . TYR A 1 70 ? 6.499 -3.068 6.878 1.00 82.38 70 TYR A O 1
ATOM 553 N N . ASP A 1 71 ? 6.736 -1.417 5.375 1.00 83.31 71 ASP A N 1
ATOM 554 C CA . ASP A 1 71 ? 5.838 -0.521 6.104 1.00 83.31 71 ASP A CA 1
ATOM 555 C C . ASP A 1 71 ? 4.392 -1.036 6.034 1.00 83.31 71 ASP A C 1
ATOM 557 O O . ASP A 1 71 ? 3.601 -0.740 6.915 1.00 83.31 71 ASP A O 1
ATOM 561 N N . LEU A 1 72 ? 4.028 -1.819 5.013 1.00 84.88 72 LEU A N 1
ATOM 562 C CA . LEU A 1 72 ? 2.672 -2.328 4.796 1.00 84.88 72 LEU A CA 1
ATOM 563 C C . LEU A 1 72 ? 2.582 -3.837 4.996 1.00 84.88 72 LEU A C 1
ATOM 565 O O . LEU A 1 72 ? 3.507 -4.578 4.667 1.00 84.88 72 LEU A O 1
ATOM 569 N N . ARG A 1 73 ? 1.411 -4.294 5.435 1.00 84.50 73 ARG A N 1
ATOM 570 C CA . ARG A 1 73 ? 1.040 -5.708 5.476 1.00 84.50 73 ARG A CA 1
ATOM 571 C C . ARG A 1 73 ? -0.236 -5.931 4.673 1.00 84.50 73 ARG A C 1
ATOM 573 O O . ARG A 1 73 ? -1.151 -5.112 4.728 1.00 84.50 73 ARG A O 1
ATOM 580 N N . VAL A 1 74 ? -0.307 -7.049 3.952 1.00 84.69 74 VAL A N 1
ATOM 581 C CA . VAL A 1 74 ? -1.545 -7.472 3.284 1.00 84.69 74 VAL A CA 1
ATOM 582 C C . VAL A 1 74 ? -2.630 -7.681 4.328 1.00 84.69 74 VAL A C 1
ATOM 584 O O . VAL A 1 74 ? -2.452 -8.443 5.279 1.00 84.69 74 VAL A O 1
ATOM 587 N N . PHE A 1 75 ? -3.741 -6.980 4.141 1.00 80.88 75 PHE A N 1
ATOM 588 C CA . PHE A 1 75 ? -4.976 -7.256 4.843 1.00 80.88 75 PHE A CA 1
ATOM 589 C C . PHE A 1 75 ? -5.687 -8.347 4.057 1.00 80.88 75 PHE A C 1
ATOM 591 O O . PHE A 1 75 ? -6.367 -8.084 3.065 1.00 80.88 75 PHE A O 1
ATOM 598 N N . ASP A 1 76 ? -5.437 -9.586 4.458 1.00 68.69 76 ASP A N 1
ATOM 599 C CA . ASP A 1 76 ? -6.132 -10.727 3.893 1.00 68.69 76 ASP A CA 1
ATOM 600 C C . ASP A 1 76 ? -7.541 -10.753 4.492 1.00 68.69 76 ASP A C 1
ATOM 602 O O . ASP A 1 76 ? -7.740 -11.131 5.644 1.00 68.69 76 ASP A O 1
ATOM 606 N N . SER A 1 77 ? -8.508 -10.229 3.739 1.00 59.06 77 SER A N 1
ATOM 607 C CA . SER A 1 77 ? -9.931 -10.340 4.060 1.00 59.06 77 SER A CA 1
ATOM 608 C C . SER A 1 77 ? -10.587 -11.454 3.256 1.00 59.06 77 SER A C 1
ATOM 610 O O . SER A 1 77 ? -11.791 -11.379 2.997 1.00 59.06 77 SER A O 1
ATOM 612 N N . ALA A 1 78 ? -9.810 -12.430 2.770 1.00 54.00 78 ALA A N 1
ATOM 613 C CA 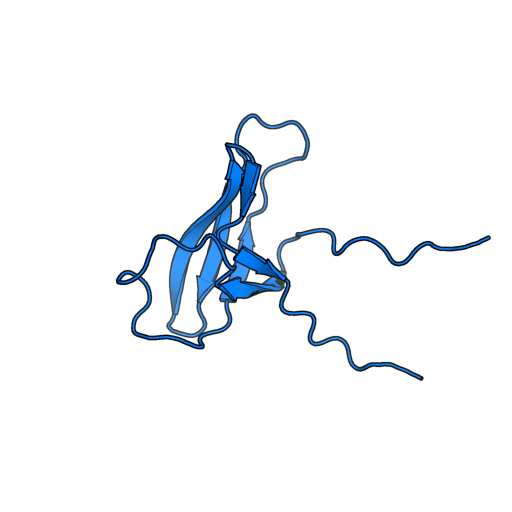. ALA A 1 78 ? -10.414 -13.564 2.103 1.00 54.00 78 ALA A CA 1
ATOM 614 C C . ALA A 1 78 ? -11.416 -14.182 3.090 1.00 54.00 78 ALA A C 1
ATOM 616 O O . ALA A 1 78 ? -11.058 -14.411 4.252 1.00 54.00 78 ALA A O 1
ATOM 617 N N . PRO A 1 79 ? -12.674 -14.442 2.688 1.00 45.66 79 PRO A N 1
ATOM 618 C CA . PRO A 1 79 ? -13.454 -15.402 3.440 1.00 45.66 79 PRO A CA 1
ATOM 619 C C . PRO A 1 79 ? -12.594 -16.661 3.486 1.00 45.66 79 PRO A C 1
ATOM 621 O O . PRO A 1 79 ? -12.086 -17.102 2.453 1.00 45.66 79 PRO A O 1
ATOM 624 N N . SER A 1 80 ? -12.374 -17.199 4.682 1.00 51.34 80 SER A N 1
ATOM 625 C CA . SER A 1 80 ? -11.901 -18.567 4.844 1.00 51.34 80 SER A CA 1
ATOM 626 C C . SER A 1 80 ? -12.971 -19.459 4.207 1.00 51.34 80 SER A C 1
ATOM 628 O O . SER A 1 80 ? -13.936 -19.855 4.851 1.00 51.34 80 SER A O 1
ATOM 630 N N . GLY A 1 81 ? -12.893 -19.604 2.887 1.00 45.84 81 GLY A N 1
ATOM 631 C CA . GLY A 1 81 ? -13.827 -20.346 2.063 1.00 45.84 81 GLY A CA 1
ATOM 632 C C . GLY A 1 81 ? -13.508 -21.817 2.226 1.00 45.84 81 GLY A C 1
ATOM 633 O O . GLY A 1 81 ? -12.442 -22.258 1.808 1.00 45.84 81 GLY A O 1
ATOM 634 N N . ASN A 1 82 ? -14.420 -22.481 2.925 1.00 35.78 82 ASN A N 1
ATOM 635 C CA . ASN A 1 82 ? -14.482 -23.894 3.277 1.00 35.78 82 ASN A CA 1
ATOM 636 C C . ASN A 1 82 ? -14.366 -24.857 2.087 1.00 35.78 82 ASN A C 1
ATOM 638 O O . ASN A 1 82 ? -14.863 -24.499 0.995 1.00 35.78 82 ASN A O 1
#

Foldseek 3Di:
DDPDPPPPPDDFQFKKAFDPLAPVVPPAPDHDWIWTFHDDDDPPDPDQKTWTQTPVRDIDIDGNCVVHDHRMDTPPPPPPPD

Organism: Magallana gigas (NCBI:txid29159)

pLDDT: mean 73.56, std 15.61, range [35.78, 92.0]